Protein AF-A0AAP0R4L1-F1 (afdb_monomer)

Radius of gyration: 14.48 Å; Cα contacts (8 Å, |Δi|>4): 44; chai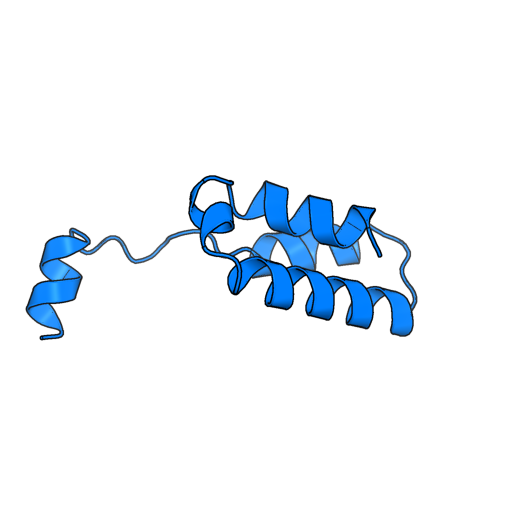ns: 1; bounding box: 29×17×38 Å

Structure (mmCIF, N/CA/C/O backbone):
data_AF-A0AAP0R4L1-F1
#
_entry.id   AF-A0AAP0R4L1-F1
#
loop_
_atom_site.group_PDB
_atom_site.id
_atom_site.type_symbol
_atom_site.label_atom_id
_atom_site.label_alt_id
_atom_site.label_comp_id
_atom_site.label_asym_id
_atom_site.label_entity_id
_atom_site.label_seq_id
_atom_site.pdbx_PDB_ins_code
_atom_site.Cartn_x
_atom_site.Cartn_y
_atom_site.Cartn_z
_atom_site.occupancy
_atom_site.B_iso_or_equiv
_atom_site.auth_seq_id
_atom_site.auth_comp_id
_atom_site.auth_asym_id
_atom_site.auth_atom_id
_atom_site.pdbx_PDB_model_num
ATOM 1 N N . MET A 1 1 ? -15.040 7.462 20.735 1.00 90.62 1 MET A N 1
ATOM 2 C CA . MET A 1 1 ? -14.870 7.019 19.333 1.00 90.62 1 MET A CA 1
ATOM 3 C C . MET A 1 1 ? -13.572 6.249 19.141 1.00 90.62 1 MET A C 1
ATOM 5 O O . MET A 1 1 ? -13.652 5.101 18.740 1.00 90.62 1 MET A O 1
ATOM 9 N N . GLU A 1 2 ? -12.410 6.801 19.502 1.00 96.44 2 GLU A N 1
ATOM 10 C CA . GLU A 1 2 ? -11.110 6.110 19.377 1.00 96.44 2 GLU A CA 1
ATOM 11 C C . GLU A 1 2 ? -11.083 4.714 20.028 1.00 96.44 2 GLU A C 1
ATOM 13 O O . GLU A 1 2 ? -10.923 3.716 19.333 1.00 96.44 2 GLU A O 1
ATOM 18 N N . LYS A 1 3 ? -11.356 4.617 21.340 1.00 96.06 3 LYS A N 1
ATOM 19 C CA . LYS A 1 3 ? -11.405 3.327 22.060 1.00 96.06 3 LYS A CA 1
ATOM 20 C C . LYS A 1 3 ? -12.407 2.333 21.463 1.00 96.06 3 LYS A C 1
ATOM 22 O O . LYS A 1 3 ? -12.199 1.129 21.536 1.00 96.06 3 LYS A O 1
ATOM 27 N N . THR A 1 4 ? -13.488 2.832 20.865 1.00 97.69 4 THR A N 1
ATOM 28 C CA . THR A 1 4 ? -14.495 2.002 20.195 1.00 97.69 4 THR A CA 1
ATOM 29 C C . THR A 1 4 ? -13.933 1.392 18.913 1.00 97.69 4 THR A C 1
ATOM 31 O O . THR A 1 4 ? -14.129 0.206 18.686 1.00 97.69 4 THR A O 1
ATOM 34 N N . ILE A 1 5 ? -13.209 2.169 18.102 1.00 97.06 5 ILE A N 1
ATOM 35 C CA . ILE A 1 5 ? -12.565 1.690 16.868 1.00 97.06 5 ILE A CA 1
ATOM 36 C C . ILE A 1 5 ? -11.442 0.704 17.205 1.00 97.06 5 ILE A C 1
ATOM 38 O O . ILE A 1 5 ? -11.401 -0.384 16.639 1.00 97.06 5 ILE A O 1
ATOM 42 N N . LEU A 1 6 ? -10.588 1.037 18.177 1.00 96.69 6 LEU A N 1
ATOM 43 C CA . LEU A 1 6 ? -9.517 0.148 18.640 1.00 96.69 6 LEU A CA 1
ATOM 44 C C . LEU A 1 6 ? -10.067 -1.175 19.183 1.00 96.69 6 LEU A C 1
ATOM 46 O O . LEU A 1 6 ? -9.541 -2.234 18.858 1.00 96.69 6 LEU A O 1
ATOM 50 N N . GLY A 1 7 ? -11.167 -1.120 19.941 1.00 97.25 7 GLY A N 1
ATOM 51 C CA . GLY A 1 7 ? -11.863 -2.314 20.413 1.00 97.25 7 GLY A CA 1
ATOM 52 C C . GLY A 1 7 ? -12.438 -3.165 19.277 1.00 97.25 7 GLY A C 1
ATOM 53 O O . GLY A 1 7 ? -12.363 -4.385 19.348 1.00 97.25 7 GLY A O 1
ATOM 54 N N . ARG A 1 8 ? -12.965 -2.546 18.209 1.00 96.75 8 ARG A N 1
ATOM 55 C CA . ARG A 1 8 ? -13.473 -3.259 17.018 1.00 96.75 8 ARG A CA 1
ATOM 56 C C . ARG A 1 8 ? -12.372 -3.922 16.194 1.00 96.75 8 ARG A C 1
ATOM 58 O O . ARG A 1 8 ? -12.641 -4.936 15.567 1.00 96.75 8 ARG A O 1
ATOM 65 N N . LEU A 1 9 ? -11.174 -3.343 16.183 1.00 95.38 9 LEU A N 1
ATOM 66 C CA . LEU A 1 9 ? -9.991 -3.896 15.517 1.00 95.38 9 LEU A CA 1
ATOM 67 C C . LEU A 1 9 ? -9.217 -4.881 16.404 1.00 95.38 9 LEU A C 1
ATOM 69 O O . LEU A 1 9 ? -8.154 -5.343 16.003 1.00 95.38 9 LEU A O 1
ATOM 73 N N . GLU A 1 10 ? -9.697 -5.152 17.624 1.00 96.62 10 GLU A N 1
ATOM 74 C CA . GLU A 1 10 ? -9.010 -5.998 18.608 1.00 96.62 10 GLU A CA 1
ATOM 75 C C . GLU A 1 10 ? -7.563 -5.546 18.860 1.00 96.62 10 GLU A C 1
ATOM 77 O O . GLU A 1 10 ? -6.670 -6.356 19.087 1.00 96.62 10 GLU A O 1
ATOM 82 N N . TRP A 1 11 ? -7.320 -4.232 18.794 1.00 94.38 11 TRP A N 1
ATOM 83 C CA . TRP A 1 11 ? -5.986 -3.629 18.910 1.00 94.38 11 TRP A CA 1
ATOM 84 C C . TRP A 1 11 ? -4.982 -4.078 17.829 1.00 94.38 11 TRP A C 1
ATOM 86 O O . TRP A 1 11 ? -3.785 -3.806 17.938 1.00 94.38 11 TRP A O 1
ATOM 96 N N . THR A 1 12 ? -5.458 -4.692 16.743 1.00 95.06 12 THR A N 1
ATOM 97 C CA . THR A 1 12 ? -4.642 -5.111 15.600 1.00 95.06 12 THR A CA 1
ATOM 98 C C . THR A 1 12 ? -4.477 -3.951 14.619 1.00 95.06 12 THR A C 1
ATOM 100 O O . THR A 1 12 ? -5.326 -3.703 13.766 1.00 95.06 12 THR A O 1
ATOM 103 N N . LEU A 1 13 ? -3.370 -3.216 14.747 1.00 92.44 13 LEU A N 1
ATOM 104 C CA . LEU A 1 13 ? -3.057 -2.044 13.910 1.00 92.44 13 LEU A CA 1
ATOM 105 C C . LEU A 1 13 ? -1.969 -2.315 12.859 1.00 92.44 13 LEU A C 1
ATOM 107 O O . LEU A 1 13 ? -1.738 -1.497 11.972 1.00 92.44 13 LEU A O 1
ATOM 111 N N . THR A 1 14 ? -1.294 -3.461 12.942 1.00 91.44 14 THR A N 1
ATOM 112 C CA . THR A 1 14 ? -0.129 -3.811 12.117 1.00 91.44 14 THR A CA 1
ATOM 113 C C . THR A 1 14 ? -0.532 -4.544 10.837 1.00 91.44 14 THR A C 1
ATOM 115 O O . THR A 1 14 ? -0.079 -5.660 10.581 1.00 91.44 14 THR A O 1
ATOM 118 N N . ILE A 1 15 ? -1.410 -3.941 10.035 1.00 88.06 15 ILE A N 1
ATOM 119 C CA . ILE A 1 15 ? -1.820 -4.496 8.737 1.00 88.06 15 ILE A CA 1
ATOM 120 C C . ILE A 1 15 ? -0.886 -3.964 7.645 1.00 88.06 15 ILE A C 1
ATOM 122 O O . ILE A 1 15 ? -0.557 -2.777 7.614 1.00 88.06 15 ILE A O 1
ATOM 126 N N . ALA A 1 16 ? -0.451 -4.843 6.739 1.00 89.25 16 ALA A N 1
ATOM 127 C CA . ALA A 1 16 ? 0.410 -4.457 5.629 1.00 89.25 16 ALA A CA 1
ATOM 128 C C . ALA A 1 16 ? -0.322 -3.494 4.683 1.00 89.25 16 ALA A C 1
ATOM 130 O O . ALA A 1 16 ? -1.425 -3.775 4.219 1.00 89.25 16 ALA A O 1
ATOM 131 N N . THR A 1 17 ? 0.304 -2.365 4.369 1.00 90.88 17 THR A N 1
ATOM 132 C CA . THR A 1 17 ? -0.230 -1.394 3.411 1.00 90.88 17 THR A CA 1
ATOM 133 C C . THR A 1 17 ? 0.343 -1.646 2.013 1.00 90.88 17 THR A C 1
ATOM 135 O O . THR A 1 17 ? 1.466 -2.149 1.893 1.00 90.88 17 THR A O 1
ATOM 138 N N . PRO A 1 18 ? -0.371 -1.264 0.933 1.00 91.12 18 PRO A N 1
ATOM 139 C CA . PRO A 1 18 ? 0.137 -1.417 -0.435 1.00 91.12 18 PRO A CA 1
ATOM 140 C C . PRO A 1 18 ? 1.493 -0.727 -0.653 1.00 91.12 18 PRO A C 1
ATOM 142 O O . PRO A 1 18 ? 2.303 -1.181 -1.454 1.00 91.12 18 PRO A O 1
ATOM 145 N N . TYR A 1 19 ? 1.765 0.339 0.108 1.00 91.88 19 TYR A N 1
ATOM 146 C CA . TYR A 1 19 ? 2.994 1.126 0.032 1.00 91.88 19 TYR A CA 1
ATOM 147 C C . TYR A 1 19 ? 4.266 0.305 0.276 1.00 91.88 19 TYR A C 1
ATOM 149 O O . TYR A 1 19 ? 5.249 0.469 -0.442 1.00 91.88 19 TYR A O 1
ATOM 157 N N . VAL A 1 20 ? 4.251 -0.613 1.249 1.00 93.38 20 VAL A N 1
ATOM 158 C CA . VAL A 1 20 ? 5.433 -1.432 1.569 1.00 93.38 20 VAL A CA 1
ATOM 159 C C . VAL A 1 20 ? 5.815 -2.326 0.384 1.00 93.38 20 VAL A C 1
ATOM 161 O O . VAL A 1 20 ? 6.996 -2.476 0.073 1.00 93.38 20 VAL A O 1
ATOM 164 N N . PHE A 1 21 ? 4.816 -2.868 -0.318 1.00 95.12 21 PHE A N 1
ATOM 165 C CA . PHE A 1 21 ? 5.019 -3.682 -1.516 1.00 95.12 21 PHE A CA 1
ATOM 166 C C . PHE A 1 21 ? 5.417 -2.841 -2.732 1.00 95.12 21 PHE A C 1
ATOM 168 O O . PHE A 1 21 ? 6.310 -3.246 -3.468 1.00 95.12 21 PHE A O 1
ATOM 175 N N . LEU A 1 22 ? 4.822 -1.657 -2.912 1.00 94.44 22 LEU A N 1
ATOM 176 C CA . LEU A 1 22 ? 5.180 -0.719 -3.983 1.00 94.44 22 LEU A CA 1
ATOM 177 C C . LEU A 1 22 ? 6.664 -0.366 -3.956 1.00 94.44 22 LEU A C 1
ATOM 179 O O . LEU A 1 22 ? 7.349 -0.553 -4.954 1.00 94.44 22 LEU A O 1
ATOM 183 N N . VAL A 1 23 ? 7.175 0.066 -2.800 1.00 93.31 23 VAL A N 1
ATOM 184 C CA . VAL A 1 23 ? 8.596 0.418 -2.648 1.00 93.31 23 VAL A CA 1
ATOM 185 C C . VAL A 1 23 ? 9.498 -0.772 -2.979 1.00 93.31 23 VAL A C 1
ATOM 187 O O . VAL A 1 23 ? 10.574 -0.594 -3.545 1.00 93.31 23 VAL A O 1
ATOM 190 N N . HIS A 1 24 ? 9.079 -1.988 -2.625 1.00 94.44 24 HIS A N 1
ATOM 191 C CA . HIS A 1 24 ? 9.844 -3.190 -2.930 1.00 94.44 24 HIS A CA 1
ATOM 192 C C . HIS A 1 24 ? 9.848 -3.510 -4.431 1.00 94.44 24 HIS A C 1
ATOM 194 O O . HIS A 1 24 ? 10.913 -3.741 -4.997 1.00 94.44 24 HIS A O 1
ATOM 200 N N . PHE A 1 25 ? 8.683 -3.487 -5.081 1.00 95.19 25 PHE A N 1
ATOM 201 C CA . PHE A 1 25 ? 8.556 -3.813 -6.501 1.00 95.19 25 PHE A CA 1
ATOM 202 C C . PHE A 1 25 ? 9.198 -2.760 -7.401 1.00 95.19 25 PHE A C 1
ATOM 204 O O . PHE A 1 25 ? 9.937 -3.141 -8.300 1.00 95.19 25 PHE A O 1
ATOM 211 N N . ILE A 1 26 ? 9.018 -1.470 -7.101 1.00 93.56 26 ILE A N 1
ATOM 212 C CA . ILE A 1 26 ? 9.651 -0.364 -7.837 1.00 93.56 26 ILE A CA 1
ATOM 213 C C . ILE A 1 26 ? 11.177 -0.506 -7.813 1.00 93.56 26 ILE A C 1
ATOM 215 O O . ILE A 1 26 ? 11.823 -0.371 -8.845 1.00 93.56 26 ILE A O 1
ATOM 219 N N . LYS A 1 27 ? 11.759 -0.848 -6.653 1.00 92.31 27 LYS A N 1
ATOM 220 C CA . LYS A 1 27 ? 13.207 -1.085 -6.524 1.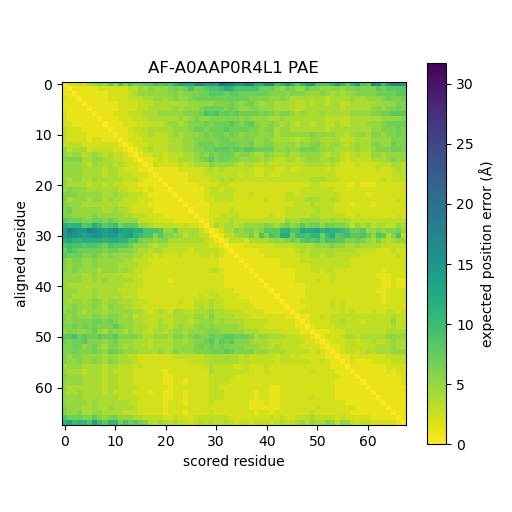00 92.31 27 LYS A CA 1
ATOM 221 C C . LYS A 1 27 ? 13.701 -2.318 -7.280 1.00 92.31 27 LYS A C 1
ATOM 223 O O . LYS A 1 27 ? 14.872 -2.367 -7.639 1.00 92.31 27 LYS A O 1
ATOM 228 N N . ALA A 1 28 ? 12.853 -3.332 -7.438 1.00 93.19 28 ALA A N 1
ATOM 229 C CA . ALA A 1 28 ? 13.186 -4.545 -8.180 1.00 93.19 28 ALA A C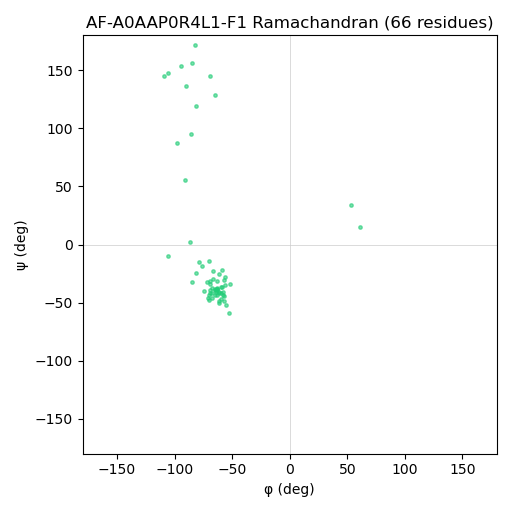A 1
ATOM 230 C C . ALA A 1 28 ? 13.033 -4.359 -9.700 1.00 93.19 28 ALA A C 1
ATOM 232 O O . ALA A 1 28 ? 13.678 -5.068 -10.471 1.00 93.19 28 ALA A O 1
ATOM 233 N N . SER A 1 29 ? 12.192 -3.419 -10.130 1.00 87.69 29 SER A N 1
ATOM 234 C CA . SER A 1 29 ? 12.034 -3.011 -11.525 1.00 87.69 29 SER A CA 1
ATOM 235 C C . SER A 1 29 ? 13.061 -1.954 -11.942 1.00 87.69 29 SER A C 1
ATOM 237 O O . SER A 1 29 ? 13.582 -1.207 -11.120 1.00 87.69 29 SER A O 1
ATOM 239 N N . ILE A 1 30 ? 13.333 -1.867 -13.243 1.00 83.94 30 ILE A N 1
ATOM 240 C CA . ILE A 1 30 ? 14.143 -0.794 -13.831 1.00 83.94 30 ILE A CA 1
ATOM 241 C C . ILE A 1 30 ? 13.162 0.240 -14.388 1.00 83.94 30 ILE A C 1
ATOM 243 O O . ILE A 1 30 ? 12.746 0.126 -15.537 1.00 83.94 30 ILE A O 1
ATOM 247 N N . LEU A 1 31 ? 12.741 1.191 -13.552 1.00 84.19 31 LEU A N 1
ATOM 248 C CA . LEU A 1 31 ? 11.811 2.260 -13.932 1.00 84.19 31 LEU A CA 1
ATOM 249 C C . LEU A 1 31 ? 12.534 3.603 -13.996 1.00 84.19 31 LEU A C 1
ATOM 251 O O . LEU A 1 31 ? 13.445 3.873 -13.210 1.00 84.19 31 LEU A O 1
ATOM 255 N N . ASP A 1 32 ? 12.112 4.445 -14.931 1.00 91.44 32 ASP A N 1
ATOM 256 C CA . ASP A 1 32 ? 12.447 5.859 -14.928 1.00 91.44 32 ASP A CA 1
ATOM 257 C C . ASP A 1 32 ? 11.510 6.636 -13.985 1.00 91.44 32 ASP A C 1
ATOM 259 O O . ASP A 1 32 ? 10.537 6.112 -13.435 1.00 91.44 32 ASP A O 1
ATOM 263 N N . GLN A 1 33 ? 11.819 7.915 -13.764 1.00 92.00 33 GLN A N 1
ATOM 264 C CA . GLN A 1 33 ? 11.068 8.740 -12.818 1.00 92.00 33 GLN A CA 1
ATOM 265 C C . GLN A 1 33 ? 9.598 8.916 -13.232 1.00 92.00 33 GLN A C 1
ATOM 267 O O . GLN A 1 33 ? 8.727 9.057 -12.370 1.00 92.00 33 GLN A O 1
ATOM 272 N N . GLU A 1 34 ? 9.316 8.931 -14.538 1.00 94.06 34 GLU A N 1
ATOM 273 C CA . GLU A 1 34 ? 7.958 9.070 -15.065 1.00 94.06 34 GLU A CA 1
ATOM 274 C C . GLU A 1 34 ? 7.129 7.809 -14.808 1.00 94.06 34 GLU A C 1
ATOM 276 O O . GLU A 1 34 ? 6.015 7.924 -14.281 1.00 94.06 34 GLU A O 1
ATOM 281 N N . MET A 1 35 ? 7.676 6.616 -15.073 1.00 93.62 35 MET A N 1
ATOM 282 C CA . MET A 1 35 ? 6.993 5.362 -14.755 1.00 93.62 35 MET A CA 1
ATOM 283 C C . MET A 1 35 ? 6.795 5.184 -13.250 1.00 93.62 35 MET A C 1
ATOM 285 O O . MET A 1 35 ? 5.706 4.799 -12.829 1.00 93.62 35 MET A O 1
ATOM 289 N N . GLU A 1 36 ? 7.780 5.524 -12.411 1.00 93.88 36 GLU A N 1
ATOM 290 C CA . GLU A 1 36 ? 7.609 5.460 -10.952 1.00 93.88 36 GLU A CA 1
ATOM 291 C C . GLU A 1 36 ? 6.421 6.328 -10.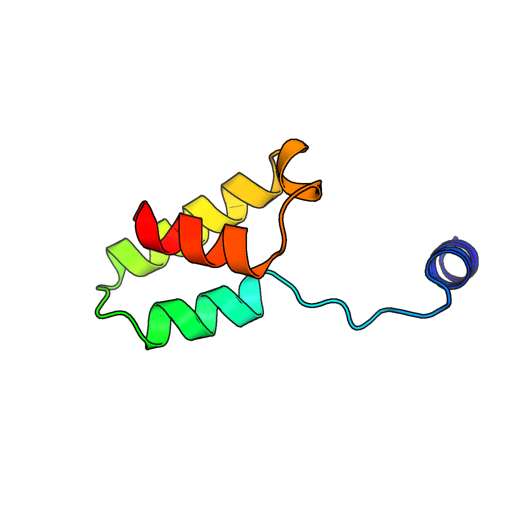485 1.00 93.88 36 GLU A C 1
ATOM 293 O O . GLU A 1 36 ? 5.574 5.882 -9.701 1.00 93.88 36 GLU A O 1
ATOM 298 N N . ASN A 1 37 ? 6.298 7.548 -11.016 1.00 94.75 37 ASN A N 1
ATOM 299 C CA . ASN A 1 37 ? 5.168 8.428 -10.719 1.00 94.75 37 ASN A CA 1
ATOM 300 C C . ASN A 1 37 ? 3.834 7.836 -11.200 1.00 94.75 37 ASN A C 1
ATOM 302 O O . ASN A 1 37 ? 2.822 7.952 -10.497 1.00 94.75 37 ASN A O 1
ATOM 306 N N . MET A 1 38 ? 3.825 7.181 -12.365 1.00 95.62 38 MET A N 1
ATOM 307 C CA . MET A 1 38 ? 2.643 6.501 -12.896 1.00 95.62 38 MET A CA 1
ATOM 308 C C . MET A 1 38 ? 2.218 5.327 -12.006 1.00 95.62 38 MET A C 1
ATOM 310 O O . M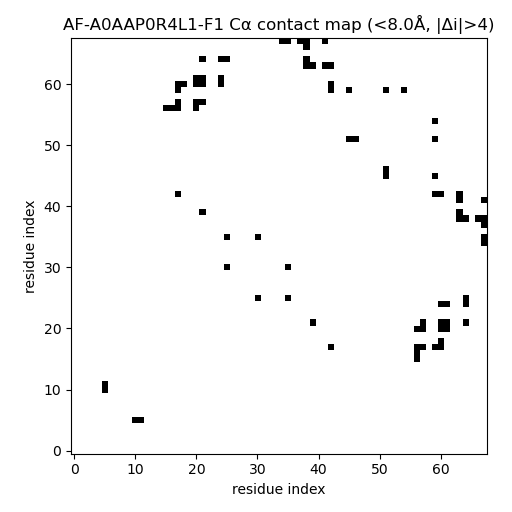ET A 1 38 ? 1.036 5.221 -11.670 1.00 95.62 38 MET A O 1
ATOM 314 N N . VAL A 1 39 ? 3.164 4.510 -11.536 1.00 95.69 39 VAL A N 1
ATOM 315 C CA . VAL A 1 39 ? 2.903 3.420 -10.584 1.00 95.69 39 VAL A CA 1
ATOM 316 C C . VAL A 1 39 ? 2.244 3.956 -9.309 1.00 95.69 39 VAL A C 1
ATOM 318 O O . VAL A 1 39 ? 1.209 3.436 -8.878 1.00 95.69 39 VAL A O 1
ATOM 321 N N . TYR A 1 40 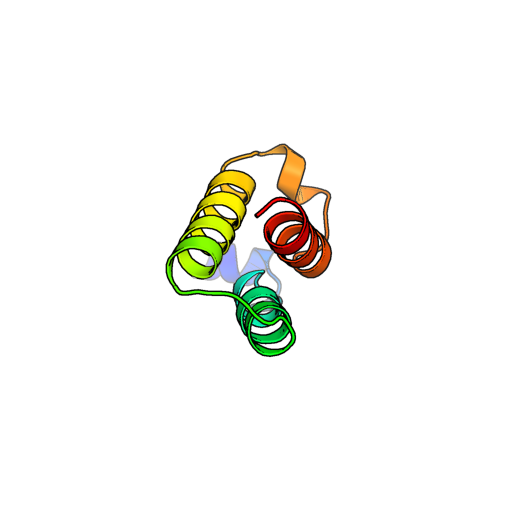? 2.791 5.020 -8.707 1.00 94.50 40 TYR A N 1
ATOM 322 C CA . TYR A 1 40 ? 2.193 5.622 -7.508 1.00 94.50 40 TYR A CA 1
ATOM 323 C C . TYR A 1 40 ? 0.798 6.193 -7.773 1.00 94.50 40 TYR A C 1
ATOM 325 O O . TYR A 1 40 ? -0.098 6.052 -6.932 1.00 94.50 40 TYR A O 1
ATOM 333 N N . PHE A 1 41 ? 0.599 6.823 -8.931 1.00 95.31 41 PHE A N 1
ATOM 334 C CA . PHE A 1 41 ? -0.699 7.344 -9.340 1.00 95.31 41 PHE A CA 1
ATOM 335 C C . PHE A 1 41 ? -1.741 6.224 -9.458 1.00 95.31 41 PHE A C 1
ATOM 337 O O . PH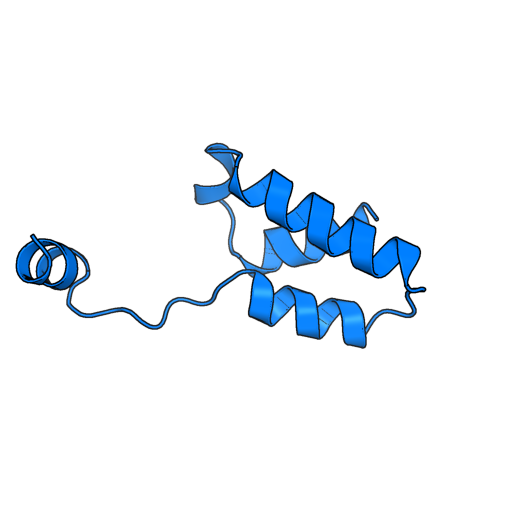E A 1 41 ? -2.804 6.312 -8.837 1.00 95.31 41 PHE A O 1
ATOM 344 N N . LEU A 1 42 ? -1.418 5.145 -10.177 1.00 94.69 42 LEU A N 1
ATOM 345 C CA . LEU A 1 42 ? -2.305 3.998 -10.379 1.00 94.69 42 LEU A CA 1
ATOM 346 C C . LEU A 1 42 ? -2.625 3.282 -9.066 1.00 94.69 42 LEU A C 1
ATOM 348 O O . LEU A 1 42 ? -3.788 2.983 -8.793 1.00 94.69 42 LEU A O 1
ATOM 352 N N . ALA A 1 43 ? -1.628 3.071 -8.206 1.00 93.81 43 ALA A N 1
ATOM 353 C CA . ALA A 1 43 ? -1.852 2.465 -6.899 1.00 93.81 43 ALA A CA 1
ATOM 354 C C . ALA A 1 43 ? -2.798 3.300 -6.024 1.00 93.81 43 ALA A C 1
ATOM 356 O O . ALA A 1 43 ? -3.684 2.758 -5.355 1.00 93.81 43 ALA A O 1
ATOM 357 N N . LYS A 1 44 ? -2.643 4.628 -6.043 1.00 92.62 44 LYS A N 1
ATOM 358 C CA . LYS A 1 44 ? -3.507 5.539 -5.285 1.00 92.62 44 LYS A CA 1
ATOM 359 C C . LYS A 1 44 ? -4.925 5.586 -5.849 1.00 92.62 44 LYS A C 1
ATOM 361 O O . LYS A 1 44 ? -5.877 5.587 -5.069 1.00 92.62 44 LYS A O 1
ATOM 366 N N . LEU A 1 45 ? -5.064 5.568 -7.173 1.00 93.69 45 LEU A N 1
ATOM 367 C CA . LEU A 1 45 ? -6.355 5.468 -7.851 1.00 93.69 45 LEU A CA 1
ATOM 368 C C . LEU A 1 45 ? -7.067 4.153 -7.494 1.00 93.69 45 LEU A C 1
ATOM 370 O O . LEU A 1 45 ? -8.254 4.163 -7.172 1.00 93.69 45 LEU A O 1
ATOM 374 N N . GLY A 1 46 ? -6.333 3.038 -7.447 1.00 90.44 46 GLY A N 1
ATOM 375 C CA . GLY A 1 46 ? -6.859 1.735 -7.043 1.00 90.44 46 GLY A CA 1
ATOM 376 C C . GLY A 1 46 ? -7.424 1.718 -5.618 1.00 90.44 46 GLY A C 1
ATOM 377 O O . GLY A 1 46 ? -8.453 1.093 -5.376 1.00 90.44 46 GLY A O 1
ATOM 378 N N . MET A 1 47 ? -6.823 2.446 -4.669 1.00 87.06 47 MET A N 1
ATOM 379 C CA . MET A 1 47 ? -7.363 2.560 -3.302 1.00 87.06 47 MET A CA 1
ATOM 380 C C . MET A 1 47 ? -8.702 3.307 -3.230 1.00 87.06 47 MET A C 1
ATOM 382 O O . MET A 1 47 ? -9.452 3.104 -2.278 1.00 87.06 47 MET A O 1
ATOM 386 N N . MET A 1 48 ? -9.021 4.158 -4.211 1.00 90.94 48 MET A N 1
ATOM 387 C CA . MET A 1 48 ? -10.323 4.835 -4.268 1.00 90.94 48 MET A CA 1
ATOM 388 C C . MET A 1 48 ? -11.446 3.902 -4.739 1.00 90.94 48 MET A C 1
ATOM 390 O O . MET A 1 48 ? -12.621 4.185 -4.503 1.00 90.94 48 MET A O 1
ATOM 394 N N . HIS A 1 49 ? -11.109 2.779 -5.379 1.00 91.81 49 HIS A N 1
ATOM 395 C CA . HIS A 1 49 ? -12.093 1.805 -5.826 1.00 91.81 49 HIS A CA 1
ATOM 396 C C . HIS A 1 49 ? -12.517 0.874 -4.687 1.00 91.81 49 HIS A C 1
ATOM 398 O O . HIS A 1 49 ? -11.727 0.086 -4.178 1.00 91.81 49 HIS A O 1
ATOM 404 N N . TYR A 1 50 ? -13.809 0.888 -4.352 1.00 91.19 50 TYR A N 1
ATOM 405 C CA . TYR A 1 50 ? -14.377 0.038 -3.297 1.00 91.19 50 TYR A CA 1
ATOM 406 C C . TYR A 1 50 ? -14.126 -1.464 -3.517 1.00 91.19 50 TYR A C 1
ATOM 408 O O . TYR A 1 50 ? -13.867 -2.203 -2.572 1.00 91.19 50 TYR A O 1
ATOM 416 N N . ALA A 1 51 ? -14.127 -1.912 -4.777 1.00 90.06 51 ALA A N 1
ATOM 417 C CA . ALA A 1 51 ? -13.838 -3.300 -5.139 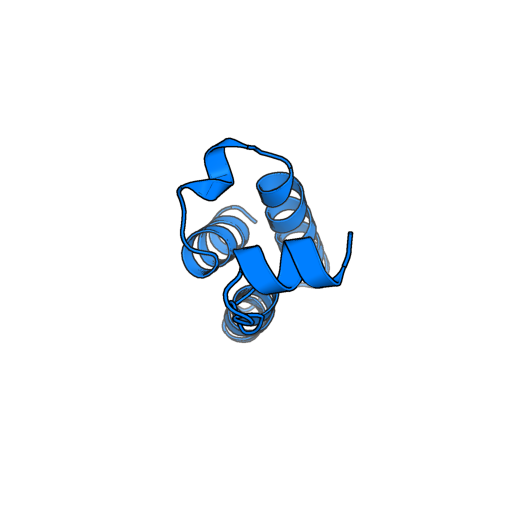1.00 90.06 51 ALA A CA 1
ATOM 418 C C . ALA A 1 51 ? -12.441 -3.764 -4.684 1.00 90.06 51 ALA A C 1
ATOM 420 O O . ALA A 1 51 ? -12.216 -4.961 -4.514 1.00 90.06 51 ALA A O 1
ATOM 421 N N . ASN A 1 52 ? -11.517 -2.830 -4.445 1.00 86.62 52 ASN A N 1
ATOM 422 C CA . ASN A 1 52 ? -10.143 -3.139 -4.084 1.00 86.62 52 ASN A CA 1
ATOM 423 C C . ASN A 1 52 ? -9.993 -3.730 -2.672 1.00 86.62 52 ASN A C 1
ATOM 425 O O . ASN A 1 52 ? -8.969 -4.330 -2.366 1.00 86.62 52 ASN A O 1
ATOM 429 N N . ILE A 1 53 ? -11.033 -3.626 -1.833 1.00 87.94 53 ILE A N 1
ATOM 430 C CA . ILE A 1 53 ? -11.093 -4.249 -0.497 1.00 87.94 53 ILE A CA 1
ATOM 431 C C . ILE A 1 53 ? -10.995 -5.784 -0.585 1.00 87.94 53 ILE A C 1
ATOM 433 O O . ILE A 1 53 ? -10.549 -6.428 0.361 1.00 87.94 53 ILE A O 1
ATOM 437 N N . MET A 1 54 ? -11.378 -6.376 -1.722 1.00 92.06 54 MET A N 1
ATOM 438 C CA . MET A 1 54 ? -11.345 -7.827 -1.937 1.00 92.06 54 MET A CA 1
ATOM 439 C C . MET A 1 54 ? -9.945 -8.371 -2.258 1.00 92.06 54 MET A C 1
ATOM 441 O O . MET A 1 54 ? -9.741 -9.583 -2.193 1.00 92.06 54 MET A O 1
ATOM 445 N N . TYR A 1 55 ? -8.989 -7.509 -2.617 1.00 92.19 55 TYR A N 1
ATOM 446 C CA . TYR A 1 55 ? -7.653 -7.921 -3.046 1.00 92.19 55 TYR A CA 1
ATOM 447 C C . TYR A 1 55 ? -6.607 -7.649 -1.969 1.00 92.19 55 TYR A C 1
ATOM 449 O O . TYR A 1 55 ? -6.672 -6.674 -1.221 1.00 92.19 55 TYR A O 1
ATOM 457 N N . CYS A 1 56 ? -5.589 -8.506 -1.906 1.00 92.25 56 CYS A N 1
ATOM 458 C CA . CYS A 1 56 ? -4.480 -8.293 -0.988 1.00 92.25 56 CYS A CA 1
ATOM 459 C C . CYS A 1 56 ? -3.638 -7.074 -1.419 1.00 92.25 56 CYS A C 1
ATOM 461 O O . CYS A 1 56 ? -3.399 -6.891 -2.616 1.00 92.25 56 CYS A O 1
ATOM 463 N N . PRO A 1 57 ? -3.090 -6.292 -0.470 1.00 93.06 57 PRO A N 1
ATOM 464 C CA . PRO A 1 57 ? -2.270 -5.110 -0.756 1.00 93.06 57 PRO A CA 1
ATOM 465 C C . PRO A 1 57 ? -1.109 -5.341 -1.737 1.00 93.06 57 PRO A C 1
ATOM 467 O O . PRO A 1 57 ? -0.789 -4.464 -2.536 1.00 93.06 57 PRO A O 1
ATOM 470 N N . SER A 1 58 ? -0.496 -6.529 -1.703 1.00 94.69 58 SER A N 1
ATOM 471 C CA . SER A 1 58 ? 0.577 -6.933 -2.619 1.00 94.69 58 SER A CA 1
ATOM 472 C C . SER A 1 58 ? 0.104 -7.093 -4.063 1.00 94.69 58 SER A C 1
ATOM 474 O O . SER A 1 58 ? 0.820 -6.710 -4.982 1.00 94.69 58 SER A O 1
ATOM 476 N N . MET A 1 59 ? -1.105 -7.615 -4.277 1.00 94.75 59 MET A N 1
ATOM 477 C CA . MET A 1 59 ? -1.687 -7.795 -5.609 1.00 94.75 59 MET A CA 1
ATOM 478 C C . MET A 1 59 ? -1.986 -6.443 -6.253 1.00 94.75 59 MET A C 1
ATOM 480 O O . MET A 1 59 ? -1.663 -6.231 -7.418 1.00 94.75 59 MET A O 1
ATOM 484 N N . VAL A 1 60 ? -2.512 -5.502 -5.465 1.00 93.75 60 VAL A N 1
ATOM 485 C CA . VAL A 1 60 ? -2.749 -4.122 -5.907 1.00 93.75 60 VAL A CA 1
ATOM 486 C C . VAL A 1 60 ? -1.431 -3.459 -6.309 1.00 93.75 60 VAL A C 1
ATOM 488 O O . VAL A 1 60 ? -1.331 -2.913 -7.406 1.00 93.75 60 VAL A O 1
ATOM 491 N N . ALA A 1 61 ? -0.400 -3.564 -5.466 1.00 94.62 61 ALA A N 1
ATOM 492 C CA . ALA A 1 61 ? 0.925 -3.022 -5.759 1.00 94.62 61 ALA A CA 1
ATOM 493 C C . ALA A 1 61 ? 1.545 -3.628 -7.031 1.00 94.62 61 ALA A C 1
ATOM 495 O O . ALA A 1 61 ? 2.023 -2.887 -7.885 1.00 94.62 61 ALA A O 1
ATOM 496 N N . ALA A 1 62 ? 1.500 -4.954 -7.189 1.00 94.88 62 ALA A N 1
ATOM 497 C CA . ALA A 1 62 ? 2.030 -5.632 -8.372 1.00 94.88 62 ALA A CA 1
ATOM 498 C C . ALA A 1 62 ? 1.258 -5.249 -9.645 1.00 94.88 62 ALA A C 1
ATOM 500 O O . ALA A 1 62 ? 1.863 -5.032 -10.690 1.00 94.88 62 ALA A O 1
ATOM 501 N N . SER A 1 63 ? -0.069 -5.116 -9.555 1.00 94.56 63 SER A N 1
ATOM 502 C CA . SER A 1 63 ? -0.901 -4.708 -10.692 1.00 94.56 63 SER A CA 1
ATOM 503 C C . SER A 1 63 ? -0.605 -3.278 -11.153 1.00 94.56 63 SER A C 1
ATOM 505 O O . SER A 1 63 ? -0.539 -3.035 -12.352 1.00 94.56 63 SER A O 1
ATOM 507 N N . ALA A 1 64 ? -0.346 -2.352 -10.222 1.00 94.44 64 ALA A N 1
ATOM 508 C CA . ALA A 1 64 ? 0.045 -0.984 -10.554 1.00 94.44 64 ALA A CA 1
ATOM 509 C C . ALA A 1 64 ? 1.399 -0.930 -11.280 1.00 94.44 64 ALA A C 1
ATOM 511 O O . ALA A 1 64 ? 1.535 -0.170 -12.231 1.00 94.44 64 ALA A O 1
ATOM 512 N N . VAL A 1 65 ? 2.366 -1.760 -10.866 1.00 94.50 65 VAL A N 1
ATOM 513 C CA . VAL A 1 65 ? 3.674 -1.893 -11.536 1.00 94.50 65 VAL A CA 1
ATOM 514 C C . VAL A 1 65 ? 3.555 -2.563 -12.904 1.00 94.50 65 VAL A C 1
ATOM 516 O O . VAL A 1 65 ? 4.308 -2.233 -13.802 1.00 94.50 65 VAL A O 1
ATOM 519 N N . TYR A 1 66 ? 2.623 -3.502 -13.076 1.00 94.19 66 TYR A N 1
ATOM 520 C CA . TYR A 1 66 ? 2.405 -4.179 -14.357 1.00 94.19 66 TYR A CA 1
ATOM 521 C C . TYR A 1 66 ? 1.743 -3.283 -15.416 1.00 94.19 66 TYR A C 1
ATOM 523 O O . TYR A 1 66 ? 1.962 -3.482 -16.607 1.00 94.19 66 TYR A O 1
ATOM 531 N N . VAL A 1 67 ? 0.877 -2.360 -14.988 1.00 94.31 67 VAL A N 1
ATOM 532 C CA . VAL A 1 67 ? 0.116 -1.480 -15.891 1.00 94.31 67 VAL A CA 1
ATOM 533 C C . VAL A 1 67 ? 0.905 -0.233 -16.302 1.00 94.31 67 VAL A C 1
ATOM 535 O O . VAL A 1 67 ? 0.666 0.271 -17.398 1.00 94.31 67 VAL A O 1
ATOM 538 N N . ALA A 1 68 ? 1.775 0.277 -15.426 1.00 91.12 68 ALA A N 1
ATOM 539 C CA . ALA A 1 68 ? 2.6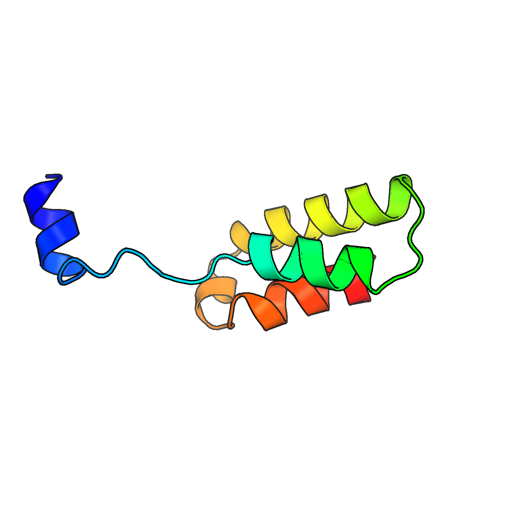78 1.389 -15.731 1.00 91.12 68 ALA A CA 1
ATOM 540 C C . ALA A 1 68 ? 3.793 0.959 -16.694 1.00 91.12 68 ALA A C 1
ATOM 542 O O . ALA A 1 68 ? 4.146 1.785 -17.564 1.00 91.12 68 ALA A O 1
#

Sequence (68 aa):
MEKTILGRLEWTLTIATPYVFLVHFIKASILDQEMENMVYFLAKLGMMHYANIMYCPSMVAASAVYVA

pLDDT: mean 92.98, std 2.91, range [83.94, 97.69]

Nearest PDB structures (foldseek):
  5acb-assembly2_A  TM=7.148E-01  e=2.548E-02  Homo sapiens
  5acb-assembly1_B  TM=7.179E-01  e=2.718E-02  Homo sapiens
  8tq2-assembly1_B  TM=8.464E-01  e=1.895E-01  Homo sapiens
  1zp2-assembly1_A  TM=8.075E-01  e=4.396E-01  Schizosaccharomyces pombe
  6xfj-assembly2_D  TM=5.798E-01  e=6.244E+00  Salmonella enterica subsp. enterica serovar Typhimurium str. LT2

Solvent-accessible surface area (backbone atoms only — not comparable to full-atom values): 4004 Å² total; per-residue (Å²): 108,67,72,57,52,41,59,74,46,72,71,66,76,89,69,83,55,37,64,67,42,35,60,51,50,55,71,74,46,95,66,54,77,66,43,50,52,43,23,55,50,46,41,56,55,45,68,71,39,76,77,47,76,81,53,57,39,56,58,51,25,51,51,19,59,70,74,81

Organism: Liquidambar formosana (NCBI:txid63359)

Mean predicted aligned error: 3.63 Å

Foldseek 3Di:
DVVVVCVVCVVPPPADALVVLLVVVVVVDDDDPVLNVQLVVQLVVLVVDPVSVPDHSNVSSVVSNVVD

InterPro domains:
  IPR004367 Cyclin, C-terminal domain [PF02984] (17-68)
  IPR036915 Cyclin-like superfamily [SSF47954] (17-68)
  IPR039361 Cyclin [PTHR10177] (1-68)

Secondary structure (DSSP, 8-state):
-HHHHHHHTTT---PPPHHHHHHHHHHHS---HHHHHHHHHHHHHHHH-GGGGGS-HHHHHHHHHHH-